Protein AF-D0KUR6-F1 (afdb_monomer_lite)

Secondary structure (DSSP, 8-state):
--HHHHHHHHHHHHHHHHHHHHHHHHHHHHGGG--HHHHHHHTHHHHHHHTTSHHHHHHHHHHHHHHHTT-HHHHHHHHHHHHHHHHHHHHHHHHHHHTT-

Radius of gyration: 14.58 Å; chains: 1; bounding box: 35×24×38 Å

Organism: Saccharolobus solfataricus (strain 98/2) (NCBI:txid555311)

pLDDT: mean 93.61, std 8.0, range [52.47, 98.56]

Sequence (101 aa):
MSTTKKFYELQDLILAKVSLEKVKLHIEERKDRTIFKWVRKELTGFFRKFSNVEEFRELVNNINKGLEEENYEVVLENIKRSLDIISEEIEKFYQDLQKMQ

Structure (mmCIF, N/CA/C/O backbone):
data_AF-D0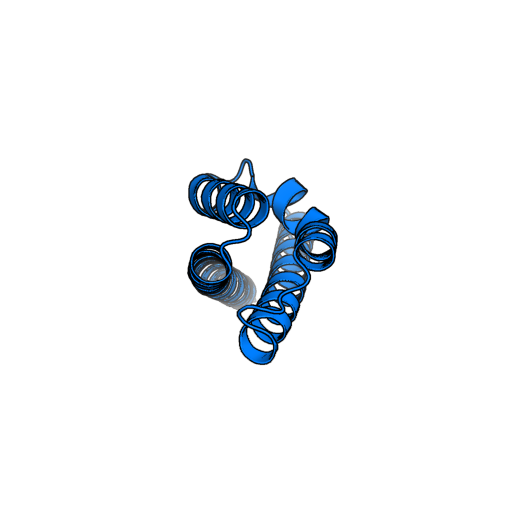KUR6-F1
#
_entry.id   AF-D0KUR6-F1
#
loop_
_atom_site.group_PDB
_atom_site.id
_atom_site.type_symbol
_atom_site.label_atom_id
_atom_site.label_alt_id
_atom_site.label_comp_id
_atom_site.label_asym_id
_atom_site.label_entity_id
_atom_site.label_seq_id
_atom_site.pdbx_PDB_ins_code
_atom_site.Cartn_x
_atom_site.Cartn_y
_atom_site.Cartn_z
_atom_site.occupancy
_atom_site.B_iso_or_equiv
_atom_site.auth_seq_id
_atom_site.auth_comp_id
_atom_site.auth_asym_id
_atom_site.auth_atom_id
_atom_site.pdbx_PDB_model_num
ATOM 1 N N . MET A 1 1 ? 19.677 2.002 -20.201 1.00 60.97 1 MET A N 1
ATOM 2 C CA . MET A 1 1 ? 19.710 2.076 -18.721 1.00 60.97 1 MET A CA 1
ATOM 3 C C . MET A 1 1 ? 20.631 0.973 -18.211 1.00 60.97 1 MET A C 1
ATOM 5 O O . MET A 1 1 ? 20.611 -0.085 -18.824 1.00 60.97 1 MET A O 1
ATOM 9 N N . SER A 1 2 ? 21.476 1.196 -17.197 1.00 79.25 2 SER A N 1
ATOM 10 C CA . SER A 1 2 ? 22.411 0.150 -16.740 1.00 79.25 2 SER A CA 1
ATOM 11 C C . SER A 1 2 ? 21.675 -0.980 -16.010 1.00 79.25 2 SER A C 1
ATOM 13 O O . SER A 1 2 ? 20.686 -0.730 -15.318 1.00 79.25 2 SER A O 1
ATOM 15 N N . THR A 1 3 ? 22.170 -2.214 -16.131 1.00 76.62 3 THR A N 1
ATOM 16 C CA . THR A 1 3 ? 21.641 -3.405 -15.436 1.00 76.62 3 THR A CA 1
ATOM 17 C C . THR A 1 3 ? 21.522 -3.182 -13.928 1.00 76.62 3 THR A C 1
ATOM 19 O O . THR A 1 3 ? 20.529 -3.556 -13.313 1.00 76.62 3 THR A O 1
ATOM 22 N N . THR A 1 4 ? 22.491 -2.477 -13.340 1.00 84.25 4 THR A N 1
ATOM 23 C CA . THR A 1 4 ? 22.494 -2.089 -11.925 1.00 84.25 4 THR A CA 1
ATOM 24 C C . THR A 1 4 ? 21.285 -1.236 -11.540 1.00 84.25 4 THR A C 1
ATOM 26 O O . THR A 1 4 ? 20.691 -1.461 -10.491 1.00 84.25 4 THR A O 1
ATOM 29 N N . LYS A 1 5 ? 20.882 -0.275 -12.382 1.00 85.75 5 LYS A N 1
ATOM 30 C CA . LYS A 1 5 ? 19.720 0.574 -12.090 1.00 85.75 5 LYS A CA 1
ATOM 31 C C . LYS A 1 5 ? 18.419 -0.234 -12.132 1.00 85.75 5 LYS A C 1
ATOM 33 O O . LYS A 1 5 ? 17.624 -0.119 -11.206 1.00 85.75 5 LYS A O 1
ATOM 38 N N . LYS A 1 6 ? 18.261 -1.112 -13.132 1.00 84.12 6 LYS A N 1
ATOM 39 C CA . LYS A 1 6 ? 17.113 -2.033 -13.217 1.00 84.12 6 LYS A CA 1
ATOM 40 C C . LYS A 1 6 ? 17.026 -2.964 -11.998 1.00 84.12 6 LYS A C 1
ATOM 42 O O . LYS A 1 6 ? 15.941 -3.217 -11.492 1.00 84.12 6 LYS A O 1
ATOM 47 N N . PHE A 1 7 ? 18.166 -3.447 -11.499 1.00 87.81 7 PHE A N 1
ATOM 48 C CA . PHE A 1 7 ? 18.211 -4.292 -10.303 1.00 87.81 7 PHE A CA 1
ATOM 49 C C . PHE A 1 7 ? 17.694 -3.570 -9.049 1.00 87.81 7 PHE A C 1
ATOM 51 O O . PHE A 1 7 ? 16.903 -4.138 -8.299 1.00 87.81 7 PHE A O 1
ATOM 58 N N . TYR A 1 8 ? 18.101 -2.315 -8.829 1.00 90.94 8 TYR A N 1
ATOM 59 C CA . TYR A 1 8 ? 17.613 -1.533 -7.688 1.00 90.94 8 TYR A CA 1
ATOM 60 C C . TYR A 1 8 ? 16.125 -1.190 -7.796 1.00 90.94 8 TYR A C 1
ATOM 62 O O . TYR A 1 8 ? 15.427 -1.216 -6.787 1.00 90.94 8 TYR A O 1
ATOM 70 N N . GLU A 1 9 ? 15.624 -0.917 -9.001 1.00 91.50 9 GLU A N 1
ATOM 71 C CA . GLU A 1 9 ? 14.190 -0.696 -9.229 1.00 91.50 9 GLU A CA 1
ATOM 72 C C . GLU A 1 9 ? 13.372 -1.954 -8.914 1.00 91.50 9 GLU A C 1
ATOM 74 O O . GLU A 1 9 ? 12.390 -1.878 -8.177 1.00 91.50 9 GLU A O 1
ATOM 79 N N . LEU A 1 10 ? 13.825 -3.128 -9.369 1.00 93.19 10 LEU A N 1
ATOM 80 C CA . LEU A 1 10 ? 13.200 -4.404 -9.014 1.00 93.19 10 LEU A CA 1
ATOM 81 C C . LEU A 1 10 ? 13.225 -4.647 -7.497 1.00 93.19 10 LEU A C 1
ATOM 83 O O . LEU A 1 10 ? 12.230 -5.087 -6.922 1.00 93.19 10 LEU A O 1
ATOM 87 N N . GLN A 1 11 ? 14.337 -4.336 -6.828 1.00 94.38 11 GLN A N 1
ATOM 88 C CA . GLN A 1 11 ? 14.434 -4.445 -5.373 1.00 94.38 11 GLN A CA 1
ATOM 89 C C . GLN A 1 11 ? 13.429 -3.525 -4.662 1.00 94.38 11 GLN A C 1
ATOM 91 O O . GLN A 1 11 ? 12.757 -3.965 -3.728 1.00 94.38 11 GLN A O 1
ATOM 96 N N . ASP A 1 12 ? 13.306 -2.270 -5.101 1.00 94.88 12 ASP A N 1
ATOM 97 C CA . ASP A 1 12 ? 12.343 -1.312 -4.554 1.00 94.88 12 ASP A CA 1
ATOM 98 C C . ASP A 1 12 ? 10.891 -1.802 -4.747 1.00 94.88 12 ASP A C 1
ATOM 100 O O . ASP A 1 12 ? 10.094 -1.726 -3.807 1.00 94.88 12 ASP A O 1
ATOM 104 N N . LEU A 1 13 ? 10.558 -2.366 -5.916 1.00 96.19 13 LEU A N 1
ATOM 105 C CA . LEU A 1 13 ? 9.245 -2.965 -6.198 1.00 96.19 13 LEU A CA 1
ATOM 106 C C . LEU A 1 13 ? 8.946 -4.162 -5.286 1.00 96.19 13 LEU A C 1
ATOM 108 O O . LEU A 1 13 ? 7.866 -4.242 -4.700 1.00 96.19 13 LEU A O 1
ATOM 112 N N . ILE A 1 14 ? 9.906 -5.074 -5.109 1.00 96.75 14 ILE A N 1
ATOM 113 C CA . ILE A 1 14 ? 9.749 -6.242 -4.228 1.00 96.75 14 ILE A CA 1
ATOM 114 C C . ILE A 1 14 ? 9.528 -5.801 -2.777 1.00 96.75 14 ILE A C 1
ATOM 116 O O . ILE A 1 14 ? 8.634 -6.316 -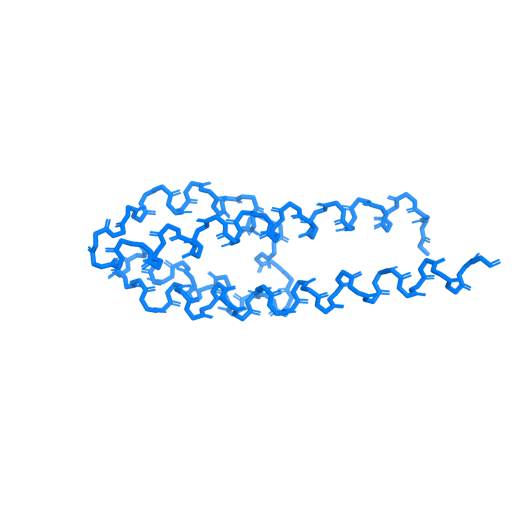2.103 1.00 96.75 14 ILE A O 1
ATOM 120 N N . LEU A 1 15 ? 10.309 -4.833 -2.288 1.00 97.31 15 LEU A N 1
ATOM 121 C CA . LEU A 1 15 ? 10.154 -4.305 -0.931 1.00 97.31 15 LEU A CA 1
ATOM 122 C C . LEU A 1 15 ? 8.774 -3.670 -0.728 1.00 97.31 15 LEU A C 1
ATOM 124 O O . LEU A 1 15 ? 8.124 -3.930 0.285 1.00 97.31 15 LEU A O 1
ATOM 128 N N . ALA A 1 16 ? 8.302 -2.890 -1.704 1.00 97.62 16 ALA A N 1
ATOM 129 C CA . ALA A 1 16 ? 6.965 -2.311 -1.673 1.00 97.62 16 ALA A CA 1
ATOM 130 C C . ALA A 1 16 ? 5.870 -3.384 -1.649 1.00 97.62 16 ALA A C 1
ATOM 132 O O . ALA A 1 16 ? 4.9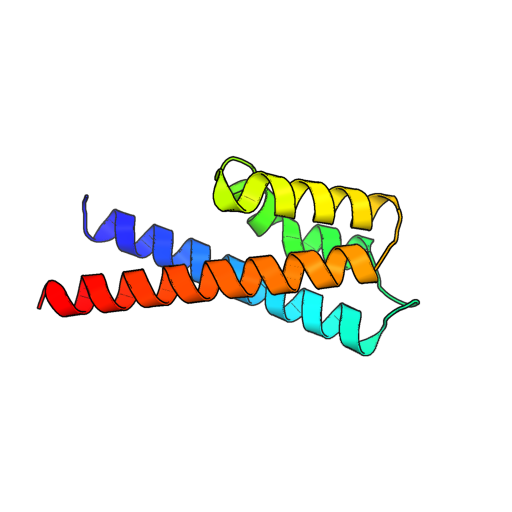80 -3.319 -0.799 1.00 97.62 16 ALA A O 1
ATOM 133 N N . LYS A 1 17 ? 5.972 -4.407 -2.510 1.00 98.25 17 LYS A N 1
ATOM 134 C CA . LYS A 1 17 ? 5.035 -5.538 -2.545 1.00 98.25 17 LYS A CA 1
ATOM 135 C C . LYS A 1 17 ? 4.931 -6.227 -1.187 1.00 98.25 17 LYS A C 1
ATOM 137 O O . LYS A 1 17 ? 3.831 -6.447 -0.692 1.00 98.25 17 LYS A O 1
ATOM 142 N N . VAL A 1 18 ? 6.068 -6.521 -0.556 1.00 98.25 18 VAL A N 1
ATOM 143 C CA . VAL A 1 18 ? 6.106 -7.182 0.757 1.00 98.25 18 VAL A CA 1
ATOM 144 C C . VAL A 1 18 ? 5.431 -6.331 1.835 1.00 98.25 18 VAL A C 1
ATOM 146 O O . VAL A 1 18 ? 4.636 -6.857 2.613 1.00 98.25 18 VAL A O 1
ATOM 149 N N . SER A 1 19 ? 5.713 -5.026 1.893 1.00 98.19 19 SER A N 1
ATOM 150 C CA . SER A 1 19 ? 5.059 -4.128 2.855 1.00 98.19 19 SER A CA 1
ATOM 151 C C . SER A 1 19 ? 3.544 -4.051 2.636 1.00 98.19 19 SER A C 1
ATOM 153 O O . SER A 1 19 ? 2.785 -4.102 3.603 1.00 98.19 19 SER A O 1
ATOM 155 N N . LEU A 1 20 ? 3.095 -3.979 1.381 1.00 98.56 20 LEU A N 1
ATOM 156 C CA . LEU A 1 20 ? 1.675 -3.933 1.033 1.00 98.56 20 LEU A CA 1
ATOM 157 C C . LEU A 1 20 ? 0.943 -5.239 1.382 1.00 98.56 20 LEU A C 1
ATOM 159 O O . LEU A 1 20 ? -0.125 -5.175 1.986 1.00 98.56 20 LEU A O 1
ATOM 163 N N . GLU A 1 21 ? 1.522 -6.411 1.093 1.00 98.56 21 GLU A N 1
ATOM 164 C CA . GLU A 1 21 ? 0.931 -7.712 1.463 1.00 98.56 21 GLU A CA 1
ATOM 165 C C . GLU A 1 21 ? 0.787 -7.863 2.982 1.00 98.56 21 GLU A C 1
ATOM 167 O O . GLU A 1 21 ? -0.256 -8.295 3.473 1.00 98.56 21 GLU A O 1
ATOM 172 N N . LYS A 1 22 ? 1.796 -7.447 3.760 1.00 98.44 22 LYS A N 1
ATOM 173 C CA . LYS A 1 22 ? 1.703 -7.468 5.229 1.00 98.44 22 LYS A CA 1
ATOM 174 C C . LYS A 1 22 ? 0.558 -6.605 5.742 1.00 98.44 22 LYS A C 1
ATOM 176 O O . LYS A 1 22 ? -0.155 -7.006 6.660 1.00 98.44 22 LYS A O 1
ATOM 181 N N . VAL A 1 23 ? 0.399 -5.408 5.183 1.00 98.38 23 VAL A N 1
ATOM 182 C CA . VAL A 1 23 ? -0.681 -4.509 5.589 1.00 98.38 23 VAL A CA 1
ATOM 183 C C . VAL A 1 23 ? -2.036 -5.062 5.178 1.00 98.38 23 VAL A C 1
ATOM 185 O O . VAL A 1 23 ? -2.957 -5.034 5.990 1.00 98.38 23 VAL A O 1
ATOM 188 N N . LYS A 1 24 ? -2.157 -5.594 3.960 1.00 98.56 24 LYS A N 1
ATOM 189 C CA . LYS A 1 24 ? -3.372 -6.259 3.490 1.00 98.56 24 LYS A CA 1
ATOM 190 C C . LYS A 1 24 ? -3.795 -7.363 4.458 1.00 98.56 24 LYS A C 1
ATOM 192 O O . LYS A 1 24 ? -4.920 -7.314 4.942 1.00 98.56 24 LYS A O 1
ATOM 197 N N . LEU A 1 25 ? -2.884 -8.276 4.805 1.00 98.31 25 LEU A N 1
ATOM 198 C CA . LEU A 1 25 ? -3.138 -9.347 5.775 1.00 98.31 25 LEU A CA 1
ATOM 199 C C . LEU A 1 25 ? -3.608 -8.791 7.125 1.00 98.31 25 LEU A C 1
ATOM 201 O O . LEU A 1 25 ? -4.641 -9.204 7.644 1.00 98.31 25 LEU A O 1
ATOM 205 N N . HIS A 1 26 ? -2.902 -7.793 7.663 1.00 97.75 26 HIS A N 1
ATOM 206 C CA . HIS A 1 26 ? -3.269 -7.161 8.934 1.00 97.75 26 HIS A CA 1
ATOM 207 C C . HIS A 1 26 ? -4.667 -6.531 8.908 1.00 97.75 26 HIS A C 1
ATOM 209 O O . HIS A 1 26 ? -5.398 -6.634 9.893 1.00 97.75 26 HIS A O 1
ATOM 215 N N . ILE A 1 27 ? -5.048 -5.878 7.807 1.00 97.94 27 ILE A N 1
ATOM 216 C CA . ILE A 1 27 ? -6.382 -5.284 7.655 1.00 97.94 27 ILE A CA 1
ATOM 217 C C . ILE A 1 27 ? -7.443 -6.371 7.477 1.00 97.94 27 ILE A C 1
ATOM 219 O O . ILE A 1 27 ? -8.488 -6.299 8.115 1.00 97.94 27 ILE A O 1
ATOM 223 N N . GLU A 1 28 ? -7.198 -7.389 6.653 1.00 97.50 28 GLU A N 1
ATOM 224 C CA . GLU A 1 28 ? -8.166 -8.463 6.399 1.00 97.50 28 GLU A CA 1
ATOM 225 C C . GLU A 1 28 ? -8.475 -9.273 7.670 1.00 97.50 28 GLU A C 1
ATOM 227 O O . GLU A 1 28 ? -9.634 -9.627 7.905 1.00 97.50 28 GLU A O 1
ATOM 232 N N . GLU A 1 29 ? -7.479 -9.488 8.534 1.00 96.69 29 GLU A N 1
ATOM 233 C CA . GLU 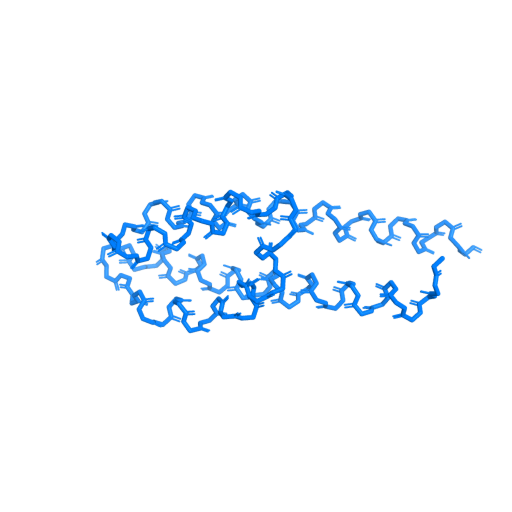A 1 29 ? -7.644 -10.171 9.823 1.00 96.69 29 GLU A CA 1
ATOM 234 C C . GLU A 1 29 ? -8.358 -9.318 10.883 1.00 96.69 29 GLU A C 1
ATOM 236 O O . GLU A 1 29 ? -9.046 -9.856 11.754 1.00 96.69 29 GLU A O 1
ATOM 241 N N . ARG A 1 30 ? -8.185 -7.989 10.853 1.00 94.88 30 ARG A N 1
ATOM 242 C CA . ARG A 1 30 ? -8.628 -7.100 11.945 1.00 94.88 30 ARG A CA 1
ATOM 243 C C . ARG A 1 30 ? -9.835 -6.233 11.614 1.00 94.88 30 ARG A C 1
ATOM 245 O O . ARG A 1 30 ? -10.596 -5.927 12.531 1.00 94.88 30 ARG A O 1
ATOM 252 N N . LYS A 1 31 ? -9.997 -5.822 10.356 1.00 92.69 31 LYS A N 1
ATOM 253 C CA . LYS A 1 31 ? -11.053 -4.928 9.852 1.00 92.69 31 LYS A CA 1
ATOM 254 C C . LYS A 1 31 ? -11.197 -3.672 10.715 1.00 92.69 31 LYS A C 1
ATOM 256 O O . LYS A 1 31 ? -10.249 -2.893 10.800 1.00 92.69 31 LYS A O 1
ATOM 261 N N . ASP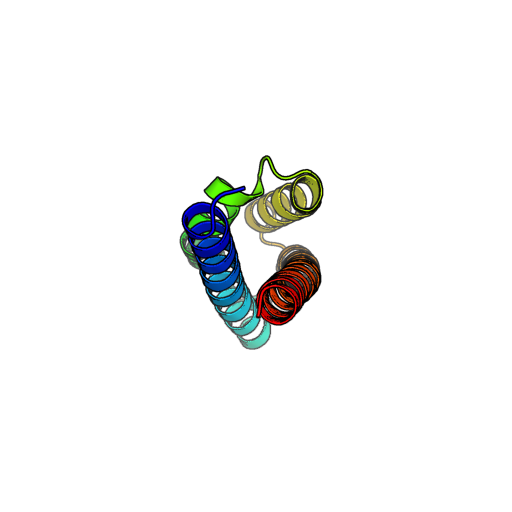 A 1 32 ? -12.302 -3.529 11.443 1.00 86.88 32 ASP A N 1
ATOM 262 C CA . ASP A 1 32 ? -12.574 -2.409 12.358 1.00 86.88 32 ASP A CA 1
ATOM 263 C C . ASP A 1 32 ? -11.546 -2.280 13.498 1.00 86.88 32 ASP A C 1
ATOM 265 O O . ASP A 1 32 ? -11.420 -1.234 14.124 1.00 86.88 32 ASP A O 1
ATOM 269 N N . ARG A 1 33 ? -10.780 -3.341 13.788 1.00 90.50 33 ARG A N 1
ATOM 270 C CA . ARG A 1 33 ? -9.704 -3.352 14.798 1.00 90.50 33 ARG A CA 1
ATOM 271 C C . ARG A 1 33 ? -8.319 -3.078 14.201 1.00 90.50 33 ARG A C 1
ATOM 273 O O . ARG A 1 33 ? -7.298 -3.429 14.807 1.00 90.50 33 ARG A O 1
ATOM 280 N N . THR A 1 34 ? -8.263 -2.533 12.987 1.00 94.00 34 THR A N 1
ATOM 281 C CA . THR A 1 34 ? -7.012 -2.205 12.300 1.00 94.00 34 THR A CA 1
ATOM 282 C C . THR A 1 34 ? -6.198 -1.207 13.114 1.00 94.00 34 THR A C 1
ATOM 284 O O . THR A 1 34 ? -6.666 -0.151 13.522 1.00 94.00 34 THR A O 1
ATOM 287 N N . ILE A 1 35 ? -4.922 -1.526 13.330 1.00 96.25 35 ILE A N 1
ATOM 288 C CA . ILE A 1 35 ? -3.982 -0.610 13.984 1.00 96.25 35 ILE A CA 1
ATOM 289 C C . ILE A 1 35 ? -3.395 0.343 12.930 1.00 96.25 35 ILE A C 1
ATOM 291 O O . ILE A 1 35 ? -2.316 0.084 12.393 1.00 96.25 35 ILE A O 1
ATOM 295 N N . PHE A 1 36 ? -4.081 1.451 12.635 1.00 96.56 36 PHE A N 1
ATOM 296 C CA . PHE A 1 36 ? -3.693 2.408 11.580 1.00 96.56 36 PHE A CA 1
ATOM 297 C C . PHE A 1 36 ? -2.294 3.006 11.768 1.00 96.56 36 PHE A C 1
ATOM 299 O O . PHE A 1 36 ? -1.540 3.163 10.809 1.00 96.56 36 PHE A O 1
ATOM 306 N N . LYS A 1 37 ? -1.878 3.247 13.017 1.00 96.75 37 LYS A N 1
ATOM 307 C CA . LYS A 1 37 ? -0.509 3.692 13.333 1.00 96.75 37 LYS A CA 1
ATOM 308 C C . LYS A 1 37 ? 0.555 2.690 12.873 1.00 96.75 37 LYS A C 1
ATOM 310 O O . LYS A 1 37 ? 1.624 3.096 12.417 1.00 96.75 37 LYS A O 1
ATOM 315 N N . TRP A 1 38 ? 0.278 1.392 13.006 1.00 97.94 38 TRP A N 1
ATOM 316 C CA . TRP A 1 38 ? 1.180 0.344 12.532 1.00 97.94 38 TRP A CA 1
ATOM 317 C C . TRP A 1 38 ? 1.193 0.298 11.003 1.00 97.94 38 TRP A C 1
ATOM 319 O O . TRP A 1 38 ? 2.275 0.288 10.421 1.00 97.94 38 TRP A O 1
ATOM 329 N N . VAL A 1 39 ? 0.020 0.395 10.364 1.00 98.12 39 VAL A N 1
ATOM 330 C CA . VAL A 1 39 ? -0.091 0.455 8.898 1.00 98.12 39 VAL A CA 1
ATOM 331 C C . VAL A 1 39 ? 0.733 1.611 8.328 1.00 98.12 39 VAL A C 1
ATOM 333 O O . VAL A 1 39 ? 1.569 1.406 7.451 1.00 98.12 39 VAL A O 1
ATOM 336 N N . ARG A 1 40 ? 0.568 2.821 8.875 1.00 97.75 40 ARG A N 1
ATOM 337 C CA . ARG A 1 40 ? 1.330 4.004 8.452 1.00 97.75 40 ARG A CA 1
ATOM 338 C C . ARG A 1 40 ? 2.839 3.784 8.575 1.00 97.75 40 ARG A C 1
ATOM 340 O O . ARG A 1 40 ? 3.591 4.172 7.685 1.00 97.75 40 ARG A O 1
ATOM 347 N N . LYS A 1 41 ? 3.287 3.145 9.661 1.00 97.94 41 LYS A N 1
ATOM 348 C CA . LYS A 1 41 ? 4.705 2.830 9.868 1.00 97.94 41 LYS A CA 1
ATOM 349 C C . LYS A 1 41 ? 5.215 1.852 8.806 1.00 97.94 41 LYS A C 1
ATOM 351 O O . LYS A 1 41 ? 6.243 2.137 8.197 1.00 97.94 41 LYS A O 1
ATOM 356 N N . GLU A 1 42 ? 4.497 0.758 8.558 1.00 98.12 42 GLU A N 1
ATOM 357 C CA . GLU A 1 42 ? 4.901 -0.267 7.585 1.00 98.12 42 GLU A CA 1
ATOM 358 C C . GLU A 1 42 ? 4.958 0.293 6.150 1.00 98.12 42 GLU A C 1
ATOM 360 O O . GLU A 1 42 ? 5.872 -0.036 5.398 1.00 98.12 42 GLU A O 1
ATOM 365 N N . LEU A 1 43 ? 4.055 1.214 5.789 1.00 98.12 43 LEU A N 1
ATOM 366 C CA . LEU A 1 43 ? 4.000 1.827 4.453 1.00 98.12 43 LEU A CA 1
ATOM 367 C C . LEU A 1 43 ? 4.945 3.023 4.248 1.00 98.12 43 LEU A C 1
ATOM 369 O O . LEU A 1 43 ? 4.984 3.587 3.155 1.00 98.12 43 LEU A O 1
ATOM 373 N N . THR A 1 44 ? 5.761 3.401 5.237 1.00 97.44 44 THR A N 1
ATOM 374 C CA . THR A 1 44 ? 6.666 4.568 5.121 1.00 97.44 44 THR A CA 1
ATOM 375 C C . THR A 1 44 ? 7.599 4.462 3.909 1.00 97.44 44 THR A C 1
ATOM 377 O O . THR A 1 44 ? 7.813 5.438 3.188 1.00 97.44 44 THR A O 1
ATOM 380 N N . GLY A 1 45 ? 8.155 3.269 3.667 1.00 95.50 45 GLY A N 1
ATOM 381 C CA . GLY A 1 45 ? 9.036 3.024 2.523 1.00 95.50 45 GLY A CA 1
ATOM 382 C C . GLY A 1 45 ? 8.312 3.188 1.188 1.00 95.50 45 GLY A C 1
ATOM 383 O O . GLY A 1 45 ? 8.827 3.862 0.294 1.00 95.50 45 GLY A O 1
ATOM 384 N N . PHE A 1 46 ? 7.097 2.641 1.099 1.00 97.56 46 PHE A N 1
ATOM 385 C CA . PHE A 1 46 ? 6.227 2.756 -0.067 1.00 97.56 46 PHE A CA 1
ATOM 386 C C . PHE A 1 46 ? 5.877 4.223 -0.359 1.00 97.56 46 PHE A C 1
ATOM 388 O O . PHE A 1 46 ? 6.158 4.709 -1.452 1.00 97.56 46 PHE A O 1
ATOM 395 N N . PHE A 1 47 ? 5.398 4.986 0.627 1.00 97.44 47 PHE A N 1
ATOM 396 C CA . PHE A 1 47 ? 5.052 6.400 0.425 1.00 97.44 47 PHE A CA 1
ATOM 397 C C . PHE A 1 47 ? 6.239 7.246 -0.029 1.00 97.44 47 PHE A C 1
ATOM 399 O O . PHE A 1 47 ? 6.111 8.076 -0.930 1.00 97.44 47 PHE A O 1
ATOM 406 N N . ARG A 1 48 ? 7.422 7.021 0.552 1.00 96.00 48 ARG A N 1
ATOM 407 C CA . ARG A 1 48 ? 8.624 7.775 0.182 1.00 96.00 48 ARG A CA 1
ATOM 408 C C . ARG A 1 48 ? 9.039 7.526 -1.269 1.00 96.00 48 ARG A C 1
ATOM 410 O O . ARG A 1 48 ? 9.543 8.438 -1.915 1.00 96.00 48 ARG A O 1
ATOM 417 N N . LYS A 1 49 ? 8.880 6.295 -1.755 1.00 95.00 49 LYS A N 1
ATOM 418 C CA . LYS A 1 49 ? 9.353 5.876 -3.081 1.00 95.00 49 LYS A CA 1
ATOM 419 C C . LYS A 1 49 ? 8.326 6.131 -4.185 1.00 95.00 49 LYS A C 1
ATOM 421 O O . LYS A 1 49 ? 8.714 6.559 -5.264 1.00 95.00 49 LYS A O 1
ATOM 426 N N . PHE A 1 50 ? 7.043 5.917 -3.904 1.00 95.75 50 PHE A N 1
ATOM 427 C CA . PHE A 1 50 ? 5.997 5.858 -4.927 1.00 95.75 50 PHE A CA 1
ATOM 428 C C . PHE A 1 50 ? 5.082 7.091 -4.969 1.00 95.75 50 PHE A C 1
ATOM 430 O O . PHE A 1 50 ? 4.343 7.253 -5.930 1.00 95.75 50 PHE A O 1
ATOM 437 N N . SER A 1 51 ? 5.166 8.018 -4.006 1.00 94.25 51 SER A N 1
ATOM 438 C CA . SER A 1 51 ? 4.327 9.239 -3.997 1.00 94.25 51 SER A CA 1
ATOM 439 C C . SER A 1 51 ? 4.489 10.127 -5.237 1.00 94.25 51 SER A C 1
ATOM 441 O O . SER A 1 51 ? 3.538 10.779 -5.665 1.00 94.25 51 SER A O 1
ATOM 443 N N . ASN A 1 52 ? 5.682 10.141 -5.836 1.00 92.12 52 ASN A N 1
ATOM 444 C CA . ASN A 1 52 ? 5.972 10.930 -7.033 1.00 92.12 52 ASN A CA 1
ATOM 445 C C . ASN A 1 52 ? 5.825 10.140 -8.341 1.00 92.12 52 ASN A C 1
ATOM 447 O O . ASN A 1 52 ? 5.906 10.745 -9.410 1.00 92.12 52 ASN A O 1
ATOM 451 N N . VAL A 1 53 ? 5.591 8.827 -8.269 1.00 93.19 53 VAL A N 1
ATOM 452 C CA . VAL A 1 53 ? 5.358 7.983 -9.446 1.00 93.19 53 VAL A CA 1
ATOM 453 C C . VAL A 1 53 ? 3.910 8.174 -9.878 1.00 93.19 53 VAL A C 1
ATOM 455 O O . VAL A 1 53 ? 2.998 7.998 -9.074 1.00 93.19 53 VAL A O 1
ATOM 458 N N . GLU A 1 54 ? 3.701 8.584 -11.128 1.00 92.00 54 GLU A N 1
ATOM 459 C CA . GLU A 1 54 ? 2.390 8.999 -11.645 1.00 92.00 54 GLU A CA 1
ATOM 460 C C . GLU A 1 54 ? 1.306 7.938 -11.420 1.00 92.00 54 GLU A C 1
ATOM 462 O O . GLU A 1 54 ? 0.265 8.246 -10.846 1.00 92.00 54 GLU A O 1
ATOM 467 N N . GLU A 1 55 ? 1.615 6.682 -11.738 1.00 92.00 55 GLU A N 1
ATOM 468 C CA . GLU A 1 55 ? 0.724 5.521 -11.595 1.00 92.00 55 GLU A CA 1
ATOM 469 C C . GLU A 1 55 ? 0.300 5.246 -10.142 1.00 92.00 55 GLU A C 1
ATOM 471 O O . GLU A 1 55 ? -0.770 4.694 -9.895 1.00 92.00 55 GLU A O 1
ATOM 476 N N . PHE A 1 56 ? 1.113 5.655 -9.162 1.00 95.31 56 PHE A N 1
ATOM 477 C CA . PHE A 1 56 ? 0.860 5.411 -7.739 1.00 95.31 56 PHE A CA 1
ATOM 478 C C . PHE A 1 56 ? 0.375 6.644 -6.986 1.00 95.31 56 PHE A C 1
ATOM 480 O O . PHE A 1 56 ? -0.072 6.515 -5.848 1.00 95.31 56 PHE A O 1
ATOM 487 N N . ARG A 1 57 ? 0.453 7.839 -7.577 1.00 94.88 57 ARG A N 1
ATOM 488 C CA . ARG A 1 57 ? 0.188 9.097 -6.869 1.00 94.88 57 ARG A CA 1
ATOM 489 C C . ARG A 1 57 ? -1.214 9.131 -6.267 1.00 94.88 57 ARG A C 1
ATOM 491 O O . ARG A 1 57 ? -1.372 9.462 -5.094 1.00 94.88 57 ARG A O 1
ATOM 498 N N . GLU A 1 58 ? -2.223 8.767 -7.055 1.00 96.50 58 GLU A N 1
ATOM 499 C CA . GLU A 1 58 ? -3.610 8.727 -6.586 1.00 96.50 58 GLU A CA 1
ATOM 500 C C . GLU A 1 58 ? -3.807 7.656 -5.505 1.00 96.50 58 GLU A C 1
ATOM 502 O O . GLU A 1 58 ? -4.381 7.941 -4.456 1.00 96.50 58 GLU A O 1
ATOM 507 N N . LEU A 1 59 ? -3.245 6.460 -5.704 1.00 97.56 59 LEU A N 1
ATOM 508 C CA . LEU A 1 59 ? -3.319 5.363 -4.735 1.00 97.56 59 LEU A CA 1
ATOM 509 C C . LEU A 1 59 ? -2.684 5.752 -3.396 1.00 97.56 59 LEU A C 1
ATOM 511 O O . LEU A 1 59 ? -3.276 5.535 -2.342 1.00 97.56 59 LEU A O 1
ATOM 515 N N . VAL A 1 60 ? -1.507 6.380 -3.422 1.00 97.62 60 VAL A N 1
ATOM 516 C CA . VAL A 1 60 ? -0.812 6.874 -2.226 1.00 97.62 60 VAL A CA 1
ATOM 517 C C . VAL A 1 60 ? -1.644 7.934 -1.504 1.00 97.62 60 VAL A C 1
ATOM 519 O O . VAL A 1 60 ? -1.754 7.889 -0.277 1.00 97.62 60 VAL A O 1
ATOM 522 N N . ASN A 1 61 ? -2.258 8.862 -2.239 1.00 97.69 61 ASN A N 1
ATOM 523 C CA . ASN A 1 61 ? -3.126 9.883 -1.652 1.00 97.69 61 ASN A CA 1
ATOM 524 C C . ASN A 1 61 ? -4.365 9.264 -0.997 1.00 97.69 61 ASN A C 1
ATOM 526 O O . ASN A 1 61 ? -4.683 9.596 0.145 1.00 97.69 61 ASN A O 1
ATOM 530 N N . ASN A 1 62 ? -5.020 8.324 -1.677 1.00 98.06 62 ASN A N 1
ATOM 531 C CA . ASN A 1 62 ? -6.197 7.636 -1.155 1.00 98.06 62 ASN A CA 1
ATOM 532 C C . ASN A 1 62 ? -5.863 6.785 0.075 1.00 98.06 62 ASN A C 1
ATOM 534 O O . ASN A 1 62 ? -6.617 6.799 1.046 1.00 98.06 62 ASN A O 1
ATOM 538 N N . ILE A 1 63 ? -4.712 6.101 0.081 1.00 98.31 63 ILE A N 1
ATOM 539 C CA . ILE A 1 63 ? -4.234 5.380 1.266 1.00 98.31 63 ILE A CA 1
ATOM 540 C C . ILE A 1 63 ? -4.023 6.363 2.418 1.00 98.31 63 ILE A C 1
ATOM 542 O O . ILE A 1 63 ? -4.527 6.118 3.508 1.00 98.31 63 ILE A O 1
ATOM 546 N N . ASN A 1 64 ? -3.318 7.480 2.207 1.00 97.69 64 ASN A N 1
ATOM 547 C CA . ASN A 1 64 ? -3.084 8.459 3.274 1.00 97.69 64 ASN A CA 1
ATOM 548 C C . ASN A 1 64 ? -4.390 9.020 3.841 1.00 97.69 64 ASN A C 1
ATOM 550 O O . ASN A 1 64 ? -4.541 9.049 5.062 1.00 97.69 64 ASN A O 1
ATOM 554 N N . LYS A 1 65 ? -5.347 9.365 2.975 1.00 97.75 65 LYS A N 1
ATOM 555 C CA . LYS A 1 65 ? -6.683 9.802 3.384 1.00 97.75 65 LYS A CA 1
ATOM 556 C C . LYS A 1 65 ? -7.400 8.7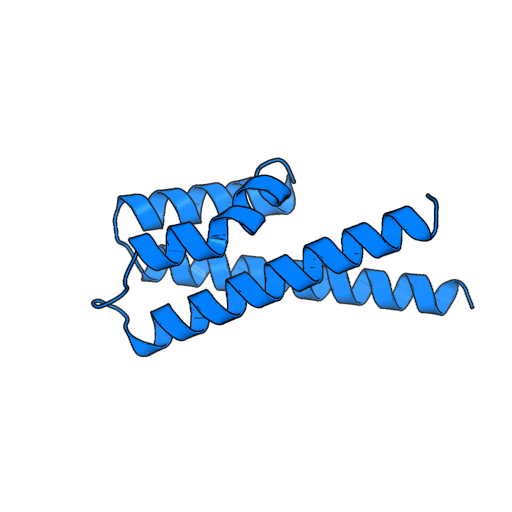28 4.207 1.00 97.75 65 LYS A C 1
ATOM 558 O O . LYS A 1 65 ? -7.868 9.011 5.303 1.00 97.75 65 LYS A O 1
ATOM 563 N N . GLY A 1 66 ? -7.404 7.477 3.745 1.00 97.50 66 GLY A N 1
ATOM 564 C CA . GLY A 1 66 ? -7.989 6.361 4.492 1.00 97.50 66 GLY A CA 1
ATOM 565 C C . GLY A 1 66 ? -7.309 6.112 5.845 1.00 97.50 66 GLY A C 1
ATOM 566 O O . GLY A 1 66 ? -7.973 5.738 6.805 1.00 97.50 66 GLY A O 1
ATOM 567 N N . LEU A 1 67 ? -6.000 6.367 5.966 1.00 97.38 67 LEU A N 1
ATOM 568 C CA . LEU A 1 67 ? -5.286 6.301 7.247 1.00 97.38 67 LEU A CA 1
ATOM 569 C C . LEU A 1 67 ? -5.639 7.455 8.196 1.00 97.38 67 LEU A C 1
ATOM 571 O O . LEU A 1 67 ? -5.543 7.274 9.405 1.00 97.38 67 LEU A O 1
ATOM 575 N N . GLU A 1 68 ? -5.963 8.637 7.673 1.00 97.19 68 GLU A N 1
ATOM 576 C CA . GLU A 1 68 ? -6.398 9.797 8.464 1.00 97.19 68 GLU A CA 1
ATOM 577 C C . GLU A 1 68 ? -7.844 9.656 8.939 1.00 97.19 68 GLU A C 1
ATOM 579 O O . GLU A 1 68 ? -8.149 9.999 10.077 1.00 97.19 68 GLU A O 1
ATOM 584 N N . GLU A 1 69 ? -8.707 9.111 8.086 1.00 97.31 69 GLU A N 1
ATOM 585 C CA . GLU A 1 69 ? -10.124 8.859 8.368 1.00 97.31 69 GLU A CA 1
ATOM 586 C C . GLU A 1 69 ? -10.362 7.525 9.097 1.00 97.31 69 GLU A C 1
ATOM 588 O O . GLU A 1 69 ? -11.505 7.177 9.375 1.00 97.31 69 GLU A O 1
ATOM 593 N N . GLU A 1 70 ? -9.297 6.764 9.377 1.00 96.88 70 GLU A N 1
ATOM 594 C CA . GLU A 1 70 ? -9.359 5.410 9.949 1.00 96.88 70 GLU A CA 1
ATOM 595 C C . GLU A 1 70 ? -10.326 4.479 9.183 1.00 96.88 70 GLU A C 1
ATOM 597 O O . GLU A 1 70 ? -10.995 3.609 9.742 1.00 96.88 70 GLU A O 1
ATOM 602 N N . ASN A 1 71 ? -10.374 4.638 7.859 1.00 97.50 71 ASN A N 1
ATOM 603 C CA . ASN A 1 71 ? -11.224 3.871 6.961 1.00 97.50 71 ASN A CA 1
ATOM 604 C C . ASN A 1 71 ? -10.442 2.697 6.357 1.00 97.50 71 ASN A C 1
ATOM 606 O O . ASN A 1 71 ? -9.710 2.840 5.373 1.00 97.50 71 ASN A O 1
ATOM 610 N N . TYR A 1 72 ? -10.601 1.513 6.949 1.00 96.75 72 TYR A N 1
ATOM 611 C CA . TYR A 1 72 ? -9.868 0.326 6.511 1.00 96.75 72 TYR A CA 1
ATOM 612 C C . TYR A 1 72 ? -10.277 -0.158 5.112 1.00 96.75 72 TYR A C 1
ATOM 614 O O . TYR A 1 72 ? -9.441 -0.749 4.432 1.00 96.75 72 TYR A O 1
ATOM 622 N N . GLU A 1 73 ? -11.515 0.083 4.669 1.00 97.69 73 GLU A N 1
ATOM 623 C CA . GLU A 1 73 ? -11.994 -0.338 3.346 1.00 97.69 73 GLU A CA 1
ATOM 624 C C . GLU A 1 73 ? -11.264 0.433 2.246 1.00 97.69 73 GLU A C 1
ATOM 626 O O . GLU A 1 73 ? -10.690 -0.177 1.342 1.00 97.69 73 GLU A O 1
ATOM 631 N N . VAL A 1 74 ? -11.183 1.761 2.390 1.00 97.75 74 VAL A N 1
ATOM 632 C CA . VAL A 1 74 ? -10.444 2.639 1.468 1.00 97.75 74 VAL A CA 1
ATOM 633 C C . VAL A 1 74 ? -8.965 2.262 1.431 1.00 97.75 74 VAL A C 1
ATOM 635 O O . VAL A 1 74 ? -8.371 2.165 0.354 1.00 97.75 74 VAL A O 1
ATOM 638 N N . VAL A 1 75 ? -8.357 2.013 2.595 1.00 98.19 75 VAL A N 1
ATOM 639 C CA . VAL A 1 75 ? -6.951 1.593 2.664 1.00 98.19 75 VAL A CA 1
ATOM 640 C C . VAL A 1 75 ? -6.760 0.248 1.959 1.00 98.19 75 VAL A C 1
ATOM 642 O O . VAL A 1 75 ? -5.854 0.111 1.139 1.00 98.19 75 VAL A O 1
ATOM 645 N N . LEU A 1 76 ? -7.618 -0.736 2.233 1.00 98.50 76 LEU A N 1
ATOM 646 C CA . LEU A 1 76 ? -7.511 -2.078 1.666 1.00 98.50 76 LEU A CA 1
ATOM 647 C C . LEU A 1 76 ? -7.689 -2.085 0.145 1.00 98.50 76 LEU A C 1
ATOM 649 O O . LEU A 1 76 ? -6.917 -2.745 -0.551 1.00 98.50 76 LEU A O 1
ATOM 653 N N . GLU A 1 77 ? -8.678 -1.356 -0.371 1.00 98.44 77 GLU A N 1
ATOM 654 C CA . GLU A 1 77 ? -8.936 -1.252 -1.809 1.00 98.44 77 GLU A CA 1
ATOM 655 C C . GLU A 1 77 ? -7.712 -0.701 -2.550 1.00 98.44 77 GLU A C 1
ATOM 657 O O . GLU A 1 77 ? -7.231 -1.300 -3.515 1.00 98.44 77 GLU A O 1
ATOM 662 N N . ASN A 1 78 ? -7.150 0.408 -2.065 1.00 98.44 78 ASN A N 1
ATOM 663 C CA . ASN A 1 78 ? -6.011 1.048 -2.718 1.00 98.44 78 ASN A CA 1
ATOM 664 C C . ASN A 1 78 ? -4.710 0.243 -2.549 1.00 98.44 78 ASN A C 1
ATOM 666 O O . ASN A 1 78 ? -3.854 0.271 -3.436 1.00 98.44 78 ASN A O 1
ATOM 670 N N . ILE A 1 79 ? -4.568 -0.533 -1.468 1.00 98.31 79 ILE A N 1
ATOM 671 C CA . ILE A 1 79 ? -3.470 -1.499 -1.316 1.00 98.31 79 ILE A CA 1
ATOM 672 C C . ILE A 1 79 ? -3.577 -2.623 -2.344 1.00 98.31 79 ILE A C 1
ATOM 674 O O . ILE A 1 79 ? -2.574 -2.948 -2.974 1.00 98.31 79 ILE A O 1
ATOM 678 N N . LYS A 1 80 ? -4.770 -3.196 -2.549 1.00 98.50 80 LYS A N 1
ATOM 679 C CA . LYS A 1 80 ? -4.989 -4.250 -3.554 1.00 98.50 80 LYS A CA 1
ATOM 680 C C . LYS A 1 80 ? -4.642 -3.755 -4.957 1.00 98.50 80 LYS A C 1
ATOM 682 O O . LYS A 1 80 ? -3.839 -4.382 -5.634 1.00 98.50 80 LYS A O 1
ATOM 687 N N . ARG A 1 81 ? -5.112 -2.561 -5.321 1.00 98.31 81 ARG A N 1
ATOM 688 C CA . ARG A 1 81 ? -4.754 -1.914 -6.594 1.00 98.31 81 ARG A CA 1
ATOM 689 C C . ARG A 1 81 ? -3.250 -1.669 -6.734 1.00 98.31 81 ARG A C 1
ATOM 691 O O . ARG A 1 81 ? -2.680 -1.923 -7.787 1.00 98.31 81 ARG A O 1
ATOM 698 N N . SER A 1 82 ? -2.591 -1.220 -5.664 1.00 98.19 82 SER A N 1
ATOM 699 C CA . SER A 1 82 ? -1.132 -1.031 -5.665 1.00 98.19 82 SER A CA 1
ATOM 700 C C . SER A 1 82 ? -0.383 -2.352 -5.882 1.00 98.19 82 SER A C 1
ATOM 702 O O . SER A 1 82 ? 0.627 -2.376 -6.581 1.00 98.19 82 SER A O 1
ATOM 704 N N . LEU A 1 83 ? -0.867 -3.454 -5.296 1.00 98.38 83 LEU A N 1
ATOM 705 C CA . LEU A 1 83 ? -0.289 -4.791 -5.462 1.00 98.38 83 LEU A CA 1
ATOM 706 C C . LEU A 1 83 ? -0.424 -5.320 -6.892 1.00 98.38 83 LEU A C 1
ATOM 708 O O . LEU A 1 83 ? 0.520 -5.949 -7.377 1.00 98.38 83 LEU A O 1
ATOM 712 N N . ASP A 1 84 ? -1.554 -5.059 -7.549 1.00 98.06 84 ASP A N 1
ATOM 713 C CA . ASP A 1 84 ? -1.783 -5.457 -8.940 1.00 98.06 84 ASP A CA 1
ATOM 714 C C . ASP A 1 84 ? -0.772 -4.758 -9.861 1.00 98.06 84 ASP A C 1
ATOM 716 O O . ASP A 1 84 ? -0.004 -5.432 -10.549 1.00 98.06 84 ASP A O 1
ATOM 720 N N . ILE A 1 85 ? -0.652 -3.427 -9.758 1.00 97.06 85 ILE A N 1
ATOM 721 C CA . ILE A 1 85 ? 0.305 -2.637 -10.555 1.00 97.06 85 ILE A CA 1
ATOM 722 C C . ILE A 1 85 ? 1.746 -3.091 -10.295 1.00 97.06 85 ILE A C 1
ATOM 724 O O . ILE A 1 85 ? 2.495 -3.358 -11.231 1.00 97.06 85 ILE A O 1
ATOM 728 N N . ILE A 1 86 ? 2.155 -3.234 -9.028 1.00 97.00 86 ILE A N 1
ATOM 729 C CA . ILE A 1 86 ? 3.523 -3.677 -8.706 1.00 97.00 86 ILE A CA 1
ATOM 730 C C . ILE A 1 86 ? 3.796 -5.078 -9.260 1.00 97.00 86 ILE A C 1
ATOM 732 O O . ILE A 1 86 ? 4.911 -5.357 -9.698 1.00 97.00 86 ILE A O 1
ATOM 736 N N . SER A 1 87 ? 2.809 -5.974 -9.232 1.00 96.81 87 SER A N 1
ATOM 737 C CA . SER A 1 87 ? 2.981 -7.329 -9.759 1.00 96.81 87 SER A CA 1
ATOM 738 C C . SER A 1 87 ? 3.152 -7.327 -11.276 1.00 96.81 87 SER A C 1
ATOM 740 O O . SER A 1 87 ? 4.023 -8.039 -11.771 1.00 96.81 87 SER A O 1
ATOM 742 N N . GLU A 1 88 ? 2.395 -6.496 -11.994 1.00 96.00 88 GLU A N 1
ATOM 743 C CA . GLU A 1 88 ? 2.570 -6.296 -13.436 1.00 96.00 88 GLU A CA 1
ATOM 744 C C . GLU A 1 88 ? 3.946 -5.707 -13.772 1.00 96.00 88 GLU A C 1
ATOM 746 O O . GLU A 1 88 ? 4.617 -6.189 -14.684 1.00 96.00 88 GLU A O 1
ATOM 751 N N . GLU A 1 89 ? 4.408 -4.709 -13.015 1.00 94.31 89 GLU A N 1
ATOM 752 C CA . GLU A 1 89 ? 5.727 -4.104 -13.227 1.00 94.31 89 GLU A CA 1
ATOM 753 C C . GLU A 1 89 ? 6.866 -5.099 -12.973 1.00 94.31 89 GLU A C 1
ATOM 755 O O . GLU A 1 89 ? 7.793 -5.204 -13.777 1.00 94.31 89 GLU A O 1
ATOM 760 N N . ILE A 1 90 ? 6.788 -5.894 -11.901 1.00 94.56 90 ILE A N 1
ATOM 761 C CA . ILE A 1 90 ? 7.770 -6.952 -11.617 1.00 94.56 90 ILE A CA 1
ATOM 762 C C . ILE A 1 90 ? 7.827 -7.974 -12.763 1.00 94.56 90 ILE A C 1
ATOM 764 O O . ILE A 1 90 ? 8.917 -8.364 -13.185 1.00 94.56 90 ILE A O 1
ATOM 768 N N . GLU A 1 91 ? 6.674 -8.387 -13.291 1.00 93.75 91 GLU A N 1
ATOM 769 C CA . GLU A 1 91 ? 6.597 -9.329 -14.411 1.00 93.75 91 GLU A CA 1
ATOM 770 C C . GLU A 1 91 ? 7.246 -8.748 -15.678 1.00 93.75 91 GLU A C 1
ATOM 772 O O . GLU A 1 91 ? 8.064 -9.414 -16.320 1.00 93.75 91 GLU A O 1
ATOM 777 N N . LYS A 1 92 ? 6.984 -7.472 -15.996 1.00 91.69 92 LYS A N 1
ATOM 778 C CA . LYS A 1 92 ? 7.658 -6.768 -17.101 1.00 91.69 92 LYS A CA 1
ATOM 779 C C . LYS A 1 92 ? 9.175 -6.746 -16.913 1.00 91.69 92 LYS A C 1
ATOM 781 O O . LYS A 1 92 ? 9.909 -7.009 -17.866 1.00 91.69 92 LYS A O 1
ATOM 786 N N . PHE A 1 93 ? 9.658 -6.498 -15.693 1.00 89.56 93 PHE A N 1
ATOM 787 C CA . PHE A 1 93 ? 11.091 -6.539 -15.385 1.00 89.56 93 PHE A CA 1
ATOM 788 C C . PHE A 1 93 ? 11.711 -7.915 -15.657 1.00 89.56 93 PHE A C 1
ATOM 790 O O . PHE A 1 93 ? 12.801 -7.986 -16.230 1.00 89.56 93 PHE A O 1
ATOM 797 N N . TYR A 1 94 ? 11.039 -9.007 -15.281 1.00 87.44 94 TYR A N 1
ATOM 798 C CA . TYR A 1 94 ? 11.535 -10.358 -15.554 1.00 87.44 94 TYR A CA 1
ATOM 799 C C . TYR A 1 94 ? 11.549 -10.688 -17.048 1.00 87.44 94 TYR A C 1
ATOM 801 O O . TYR A 1 94 ? 12.547 -11.215 -17.542 1.00 87.44 94 TYR A O 1
ATOM 809 N N . GLN A 1 95 ? 10.499 -10.320 -17.785 1.00 89.00 95 GLN A N 1
ATOM 810 C CA . GLN A 1 95 ? 10.442 -10.511 -19.238 1.00 89.00 95 GLN A CA 1
ATOM 811 C C . GLN A 1 95 ? 11.542 -9.731 -19.965 1.00 89.00 95 GLN A C 1
ATOM 813 O O . GLN A 1 95 ? 12.157 -10.239 -20.902 1.00 89.00 95 GLN A O 1
ATOM 818 N N . ASP A 1 96 ? 11.821 -8.508 -19.522 1.00 85.38 96 ASP A N 1
ATOM 819 C CA . ASP A 1 96 ? 12.922 -7.697 -20.034 1.00 85.38 96 ASP A CA 1
ATOM 820 C C . ASP A 1 96 ? 14.284 -8.354 -19.796 1.00 85.38 96 ASP A C 1
ATOM 822 O O . ASP A 1 96 ? 15.124 -8.361 -20.693 1.00 85.38 96 ASP A O 1
ATOM 826 N N . LEU A 1 97 ? 14.512 -8.910 -18.601 1.00 79.31 97 LEU A N 1
ATOM 827 C CA . LEU A 1 97 ? 15.754 -9.617 -18.279 1.00 79.31 97 LEU A CA 1
ATOM 828 C C . LEU A 1 97 ? 15.918 -10.884 -19.124 1.00 79.31 97 LEU A C 1
ATOM 830 O O . LEU A 1 97 ? 17.020 -11.160 -19.590 1.00 79.31 97 LEU A O 1
ATOM 834 N N . GLN A 1 98 ? 14.831 -11.620 -19.362 1.00 79.06 98 GLN A N 1
ATOM 835 C CA . GLN A 1 98 ? 14.845 -12.819 -20.198 1.00 79.06 98 GLN A CA 1
ATOM 836 C C . GLN A 1 98 ? 15.167 -12.500 -21.665 1.00 79.06 98 GLN A C 1
ATOM 838 O O . GLN A 1 98 ? 15.878 -13.260 -22.308 1.00 79.06 98 GLN A O 1
ATOM 843 N N . LYS A 1 99 ? 14.695 -11.361 -22.190 1.00 76.94 99 LYS A N 1
ATOM 844 C CA . LYS A 1 99 ? 15.012 -10.892 -23.555 1.00 76.94 99 LYS A CA 1
ATOM 845 C C . LYS A 1 99 ? 16.452 -10.393 -23.723 1.00 76.94 99 LYS A C 1
ATOM 847 O O . LYS A 1 99 ? 16.874 -10.146 -24.849 1.00 76.94 99 LYS A O 1
ATOM 852 N N . MET A 1 100 ? 17.169 -10.164 -22.623 1.00 62.31 100 MET A N 1
ATOM 853 C CA . MET A 1 100 ? 18.574 -9.743 -22.627 1.00 62.31 100 MET A CA 1
ATOM 854 C C . MET A 1 100 ? 19.560 -10.923 -22.562 1.00 62.31 100 MET A C 1
ATOM 856 O O . MET A 1 100 ? 20.767 -10.680 -22.635 1.00 62.31 100 MET A O 1
ATOM 860 N N . GLN A 1 101 ? 19.067 -12.157 -22.397 1.00 52.47 101 GLN A N 1
ATOM 861 C CA . GLN A 1 101 ? 19.836 -13.400 -22.546 1.00 52.47 101 GLN A CA 1
ATOM 862 C C . GLN A 1 101 ? 19.830 -13.873 -24.000 1.00 52.47 101 GLN A C 1
ATOM 864 O O . GLN A 1 101 ? 20.870 -14.431 -24.411 1.00 52.47 101 GLN A O 1
#

Foldseek 3Di:
DDPVVLVVVLVLLVLQLVLLVVQLVQCVVQPLNRPLVVNCVSCVSVCVPCCPPPLCVVLSVQLVVCSVVVPSVSNNVSSVVSNVVSVVVNVVSVVVVVVVD